Protein AF-A0A348V8J8-F1 (afdb_monomer_lite)

Structure (mmCIF, N/CA/C/O backbone):
data_AF-A0A348V8J8-F1
#
_entry.id   AF-A0A348V8J8-F1
#
loop_
_atom_site.group_PDB
_atom_site.id
_atom_site.type_symbol
_atom_site.label_atom_id
_atom_site.label_alt_id
_atom_site.label_comp_id
_atom_site.label_asym_id
_atom_site.label_entity_id
_atom_site.label_seq_id
_atom_site.pdbx_PDB_ins_code
_atom_site.Cartn_x
_atom_site.Cartn_y
_atom_site.Cartn_z
_atom_site.occupancy
_atom_site.B_iso_or_equiv
_atom_site.auth_seq_id
_atom_site.auth_comp_id
_atom_site.auth_asym_id
_atom_site.auth_atom_id
_atom_site.pdbx_PDB_model_num
ATOM 1 N N . MET A 1 1 ? 37.599 -2.993 -44.284 1.00 37.75 1 MET A N 1
ATOM 2 C CA . MET A 1 1 ? 37.276 -2.190 -43.086 1.00 37.75 1 MET A CA 1
ATOM 3 C C . MET A 1 1 ? 36.020 -2.775 -42.463 1.00 37.75 1 MET A C 1
ATOM 5 O O . MET A 1 1 ? 34.956 -2.627 -43.044 1.00 37.75 1 MET A O 1
ATOM 9 N N . VAL A 1 2 ? 36.147 -3.528 -41.369 1.00 38.66 2 VAL A N 1
ATOM 10 C CA . VAL A 1 2 ? 34.992 -4.084 -40.646 1.00 38.66 2 VAL A CA 1
ATOM 11 C C . VAL A 1 2 ? 34.623 -3.114 -39.530 1.00 38.66 2 VAL A C 1
ATOM 13 O O . VAL A 1 2 ? 35.453 -2.789 -38.684 1.00 38.66 2 VAL A O 1
ATOM 16 N N . VAL A 1 3 ? 33.406 -2.581 -39.577 1.00 40.69 3 VAL A N 1
ATOM 17 C CA . VAL A 1 3 ? 32.901 -1.651 -38.565 1.00 40.69 3 VAL A CA 1
ATOM 18 C C . VAL A 1 3 ? 32.308 -2.498 -37.441 1.00 40.69 3 VAL A C 1
ATOM 20 O O . VAL A 1 3 ? 31.215 -3.042 -37.579 1.00 40.69 3 VAL A O 1
ATOM 23 N N . SER A 1 4 ? 33.047 -2.666 -36.344 1.00 43.59 4 SER A N 1
ATOM 24 C CA . SER A 1 4 ? 32.522 -3.295 -35.130 1.00 43.59 4 SER A CA 1
ATOM 25 C C . SER A 1 4 ? 31.515 -2.353 -34.478 1.00 43.59 4 SER A C 1
ATOM 27 O O . SER A 1 4 ? 31.888 -1.381 -33.823 1.00 43.59 4 SER A O 1
ATOM 29 N N . VAL A 1 5 ? 30.225 -2.635 -34.656 1.00 49.22 5 VAL A N 1
ATOM 30 C CA . VAL A 1 5 ? 29.157 -1.964 -33.911 1.00 49.22 5 VAL A CA 1
ATOM 31 C C . VAL A 1 5 ? 29.146 -2.548 -32.501 1.00 49.22 5 VAL A C 1
ATOM 33 O O . VAL A 1 5 ? 28.616 -3.632 -32.265 1.00 49.22 5 VAL A O 1
ATOM 36 N N . ALA A 1 6 ? 29.765 -1.845 -31.554 1.00 52.41 6 ALA A N 1
ATOM 37 C CA . ALA A 1 6 ? 29.656 -2.172 -30.139 1.00 52.41 6 ALA A CA 1
ATOM 38 C C . ALA A 1 6 ? 28.185 -2.040 -29.711 1.00 52.41 6 ALA A C 1
ATOM 40 O O . ALA A 1 6 ? 27.616 -0.948 -29.698 1.00 52.41 6 ALA A O 1
ATOM 41 N N . THR A 1 7 ? 27.546 -3.165 -29.396 1.00 44.78 7 THR A N 1
ATOM 42 C CA . THR A 1 7 ? 26.165 -3.195 -28.916 1.00 44.78 7 THR A CA 1
ATOM 43 C C . THR A 1 7 ? 26.106 -2.531 -27.541 1.00 44.78 7 THR A C 1
ATOM 45 O O . THR A 1 7 ? 26.666 -3.046 -26.572 1.00 44.78 7 THR A O 1
ATOM 48 N N . ILE A 1 8 ? 25.431 -1.385 -27.442 1.00 51.78 8 ILE A N 1
ATOM 49 C CA . ILE A 1 8 ? 25.119 -0.739 -26.163 1.00 51.78 8 ILE A CA 1
ATOM 50 C C . ILE A 1 8 ? 24.273 -1.731 -25.354 1.00 51.78 8 ILE A C 1
ATOM 52 O O . ILE A 1 8 ? 23.102 -1.958 -25.660 1.00 51.78 8 ILE A O 1
ATOM 56 N N . LYS A 1 9 ? 24.864 -2.369 -24.336 1.00 51.09 9 LYS A N 1
ATOM 57 C CA . LYS A 1 9 ? 24.120 -3.185 -23.370 1.00 51.09 9 LYS A CA 1
ATOM 58 C C . LYS A 1 9 ? 23.236 -2.249 -22.552 1.00 51.09 9 LYS A C 1
ATOM 60 O O . LYS A 1 9 ? 23.662 -1.699 -21.542 1.00 51.09 9 LYS A O 1
ATOM 65 N N . ASN A 1 10 ? 21.994 -2.063 -22.983 1.00 50.47 10 ASN A N 1
ATOM 66 C CA . ASN A 1 10 ? 20.983 -1.446 -22.136 1.00 50.47 10 ASN A CA 1
ATOM 67 C C . ASN A 1 10 ? 20.806 -2.329 -20.893 1.00 50.47 10 ASN A C 1
ATOM 69 O O . ASN A 1 10 ? 20.469 -3.508 -21.020 1.00 50.47 10 ASN A O 1
ATOM 73 N N . HIS A 1 11 ? 21.030 -1.770 -19.699 1.00 50.16 11 HIS A N 1
ATOM 74 C CA . HIS A 1 11 ? 20.755 -2.429 -18.420 1.00 50.16 11 HIS A CA 1
ATOM 75 C C . HIS A 1 11 ? 19.241 -2.635 -18.264 1.00 50.16 11 HIS A C 1
ATOM 77 O O . HIS A 1 11 ? 18.538 -1.864 -17.614 1.00 50.16 11 HIS A O 1
ATOM 83 N N . THR A 1 12 ? 18.715 -3.663 -18.920 1.00 51.31 12 THR A N 1
ATOM 84 C CA . THR A 1 12 ? 17.314 -4.061 -18.825 1.00 51.31 12 THR A CA 1
ATOM 85 C C . THR A 1 12 ? 17.193 -5.081 -17.701 1.00 51.31 12 THR A C 1
ATOM 87 O O . THR A 1 12 ? 17.310 -6.279 -17.905 1.00 51.31 12 THR A O 1
ATOM 90 N N . THR A 1 13 ? 16.990 -4.605 -16.471 1.00 62.16 13 THR A N 1
ATOM 91 C CA . THR A 1 13 ? 16.903 -5.482 -15.289 1.00 62.16 13 THR A CA 1
ATOM 92 C C . THR A 1 13 ? 15.615 -6.319 -15.270 1.00 62.16 13 THR A C 1
ATOM 94 O O . THR A 1 13 ? 15.579 -7.364 -14.636 1.00 62.16 13 THR A O 1
ATOM 97 N N . HIS A 1 14 ? 14.549 -5.862 -15.944 1.00 63.75 14 HIS A N 1
ATOM 98 C CA . HIS A 1 14 ? 13.253 -6.564 -16.023 1.00 63.75 14 HIS A CA 1
ATOM 99 C C . HIS A 1 14 ? 12.345 -6.117 -17.194 1.00 63.75 14 HIS A C 1
ATOM 101 O O . HIS A 1 14 ? 11.190 -6.516 -17.249 1.00 63.75 14 HIS A O 1
ATOM 107 N N . GLY A 1 15 ? 12.783 -5.222 -18.095 1.00 66.44 15 GLY A N 1
ATOM 108 C CA . GLY A 1 15 ? 11.992 -4.756 -19.260 1.00 66.44 15 GLY A CA 1
ATOM 109 C C . GLY A 1 15 ? 10.711 -3.947 -18.963 1.00 66.44 15 GLY A C 1
ATOM 110 O O . GLY A 1 15 ? 10.097 -3.403 -19.875 1.00 66.44 15 GLY A O 1
ATOM 111 N N . MET A 1 16 ? 10.317 -3.819 -17.692 1.00 73.25 16 MET A N 1
ATOM 112 C CA . MET A 1 16 ? 9.029 -3.250 -17.258 1.00 73.25 16 MET A CA 1
ATOM 113 C C . MET A 1 16 ? 9.131 -1.862 -16.609 1.00 73.25 16 MET A C 1
ATOM 115 O O . MET A 1 16 ? 8.247 -1.463 -15.855 1.00 73.25 16 MET A O 1
ATOM 119 N N . SER A 1 17 ? 10.182 -1.095 -16.893 1.00 62.94 17 SER A N 1
ATOM 120 C CA . SER A 1 17 ? 10.467 0.207 -16.260 1.00 62.94 17 SER A CA 1
ATOM 121 C C . SER A 1 17 ? 9.371 1.268 -16.462 1.00 62.94 17 SER A C 1
ATOM 123 O O . SER A 1 17 ? 9.366 2.285 -15.778 1.00 62.94 17 SER A O 1
ATOM 125 N N . ARG A 1 18 ? 8.435 1.045 -17.397 1.00 72.06 18 ARG A N 1
ATOM 126 C CA . ARG A 1 18 ? 7.263 1.904 -17.661 1.00 72.06 18 ARG A CA 1
ATOM 127 C C . ARG A 1 18 ? 5.926 1.246 -17.295 1.00 72.06 18 ARG A C 1
ATOM 129 O O . ARG A 1 18 ? 4.870 1.781 -17.624 1.00 72.06 18 ARG A O 1
ATOM 136 N N . SER A 1 19 ? 5.963 0.085 -16.646 1.00 88.12 19 SER A N 1
ATOM 137 C CA . SER A 1 19 ? 4.762 -0.637 -16.229 1.00 88.12 19 SER A CA 1
ATOM 138 C C . SER A 1 19 ? 4.108 0.007 -15.010 1.00 88.12 19 SER A C 1
ATOM 140 O O . SER A 1 19 ? 4.732 0.729 -14.224 1.00 88.12 19 SER A O 1
ATOM 142 N N . LYS A 1 20 ? 2.821 -0.281 -14.837 1.00 90.56 20 LYS A N 1
ATOM 143 C CA . LYS A 1 20 ? 2.059 0.153 -13.669 1.00 90.56 20 LYS A CA 1
ATOM 144 C C . LYS A 1 20 ? 2.603 -0.479 -12.389 1.00 90.56 20 LYS A C 1
ATOM 146 O O . LYS A 1 20 ? 2.659 0.179 -11.351 1.00 90.56 20 LYS A O 1
ATOM 151 N N . GLU A 1 21 ? 3.013 -1.732 -12.476 1.00 94.44 21 GLU A N 1
ATOM 152 C CA . GLU A 1 21 ? 3.540 -2.554 -11.398 1.00 94.44 21 GLU A CA 1
ATOM 153 C C . GLU A 1 21 ? 4.861 -1.966 -10.902 1.00 94.44 21 GLU A C 1
ATOM 155 O O . GLU A 1 21 ? 5.018 -1.730 -9.706 1.00 94.44 21 GLU A O 1
ATOM 160 N N . TYR A 1 22 ? 5.764 -1.611 -11.823 1.00 93.69 22 TYR A N 1
ATOM 161 C CA . TYR A 1 22 ? 7.038 -0.978 -11.480 1.00 93.69 22 TYR A CA 1
ATOM 162 C C . TYR A 1 22 ? 6.843 0.386 -10.816 1.00 93.69 22 TYR A C 1
ATOM 164 O O . TYR A 1 22 ? 7.428 0.667 -9.770 1.00 93.69 22 TYR A O 1
ATOM 172 N N . ASN A 1 23 ? 5.955 1.218 -11.365 1.00 93.25 23 ASN A N 1
ATOM 173 C CA . ASN A 1 23 ? 5.616 2.501 -10.750 1.00 93.25 23 ASN A CA 1
ATOM 174 C C . ASN A 1 23 ? 5.004 2.320 -9.353 1.00 93.25 23 ASN A C 1
ATOM 176 O O . ASN A 1 23 ? 5.333 3.057 -8.423 1.00 93.25 23 ASN A O 1
ATOM 180 N N . THR A 1 24 ? 4.143 1.316 -9.184 1.00 95.31 24 THR A N 1
ATOM 181 C CA . THR A 1 24 ? 3.531 0.981 -7.894 1.00 95.31 24 THR A CA 1
ATOM 182 C C . THR A 1 24 ? 4.586 0.564 -6.875 1.00 95.31 24 THR A C 1
ATOM 184 O O . THR A 1 24 ? 4.601 1.094 -5.765 1.00 95.31 24 THR A O 1
ATOM 187 N N . TRP A 1 25 ? 5.513 -0.308 -7.265 1.00 96.56 25 TRP A N 1
ATOM 188 C CA . TRP A 1 25 ? 6.638 -0.743 -6.445 1.00 96.56 25 TRP A CA 1
ATOM 189 C C . TRP A 1 25 ? 7.530 0.429 -6.005 1.00 96.56 25 TRP A C 1
ATOM 191 O O . TRP A 1 25 ? 7.791 0.617 -4.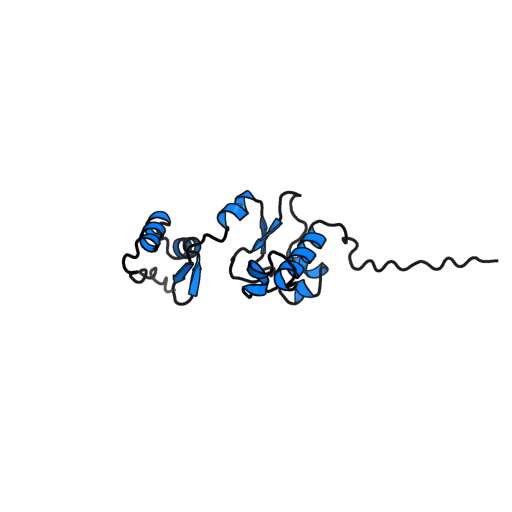812 1.00 96.56 25 TRP A O 1
ATOM 201 N N . CYS A 1 26 ? 7.904 1.306 -6.939 1.00 95.00 26 CYS A N 1
ATOM 202 C CA . CYS A 1 26 ? 8.637 2.538 -6.643 1.00 95.00 26 CYS A CA 1
ATOM 203 C C . CYS A 1 26 ? 7.874 3.444 -5.660 1.00 95.00 26 CYS A C 1
ATOM 205 O O . CYS A 1 26 ? 8.460 3.999 -4.726 1.00 95.00 26 CYS A O 1
ATOM 207 N N . HIS A 1 27 ? 6.553 3.571 -5.818 1.00 95.12 27 HIS A N 1
ATOM 208 C CA . HIS A 1 27 ? 5.712 4.340 -4.902 1.00 95.12 27 HIS A CA 1
ATOM 209 C C . HIS A 1 27 ? 5.602 3.712 -3.509 1.00 95.12 27 HIS A C 1
ATOM 211 O O . HIS A 1 27 ? 5.559 4.454 -2.528 1.00 95.12 27 HIS A O 1
ATOM 217 N N . ILE A 1 28 ? 5.548 2.382 -3.385 1.00 96.25 28 ILE A N 1
ATOM 218 C CA . ILE A 1 28 ? 5.610 1.685 -2.089 1.00 96.25 28 ILE A CA 1
ATOM 219 C C . ILE A 1 28 ? 6.910 2.067 -1.371 1.00 96.25 28 ILE A C 1
ATOM 221 O O . ILE A 1 28 ? 6.865 2.647 -0.285 1.00 96.25 28 ILE A O 1
ATOM 225 N N . LYS A 1 29 ? 8.058 1.868 -2.029 1.00 96.69 29 LYS A N 1
ATOM 226 C CA . LYS A 1 29 ? 9.381 2.176 -1.464 1.00 96.69 29 LYS A CA 1
ATOM 227 C C . LYS A 1 29 ? 9.518 3.644 -1.067 1.00 96.69 29 LYS A C 1
ATOM 229 O O . LYS A 1 29 ? 10.016 3.945 0.016 1.00 96.69 29 LYS A O 1
ATOM 234 N N . SER A 1 30 ? 9.036 4.553 -1.916 1.00 96.31 30 SER A N 1
ATOM 235 C CA . SER A 1 30 ? 9.050 5.995 -1.652 1.00 96.31 30 SER A CA 1
ATOM 236 C C . SER A 1 30 ? 8.183 6.370 -0.445 1.00 96.31 30 SER A C 1
ATOM 238 O O . SER A 1 30 ? 8.620 7.147 0.398 1.00 96.31 30 SER A O 1
ATOM 240 N N . ARG A 1 31 ? 6.980 5.800 -0.299 1.00 95.25 31 ARG A N 1
ATOM 241 C CA . ARG A 1 31 ? 6.112 6.074 0.862 1.00 95.25 31 ARG A CA 1
ATOM 242 C C . ARG A 1 31 ? 6.746 5.637 2.187 1.00 95.25 31 ARG A C 1
ATOM 244 O O . ARG A 1 31 ? 6.599 6.353 3.172 1.00 95.25 31 ARG A O 1
ATOM 251 N N . CYS A 1 32 ? 7.446 4.504 2.206 1.00 93.88 32 CYS A N 1
ATOM 252 C CA . CYS A 1 32 ? 8.035 3.956 3.431 1.00 93.88 32 CYS A CA 1
ATOM 253 C C . CYS A 1 32 ? 9.422 4.521 3.772 1.00 93.88 32 CYS A C 1
ATOM 255 O O . CYS A 1 32 ? 9.752 4.614 4.943 1.00 93.88 32 CYS A O 1
ATOM 257 N N . ASN A 1 33 ? 10.236 4.928 2.790 1.00 93.19 33 ASN A N 1
ATOM 258 C CA . ASN A 1 33 ? 11.645 5.277 3.048 1.00 93.19 33 ASN A CA 1
ATOM 259 C C . ASN A 1 33 ? 12.013 6.730 2.721 1.00 93.19 33 ASN A C 1
ATOM 261 O O . ASN A 1 33 ? 13.032 7.234 3.190 1.00 93.19 33 ASN A O 1
ATOM 265 N N . ASN A 1 34 ? 11.215 7.434 1.914 1.00 94.06 34 ASN A N 1
ATOM 266 C CA . ASN A 1 34 ? 11.547 8.793 1.500 1.00 94.06 34 ASN A CA 1
ATOM 267 C C . ASN A 1 34 ? 10.854 9.828 2.393 1.00 94.06 34 ASN A C 1
ATOM 269 O O . ASN A 1 34 ? 9.692 10.158 2.166 1.00 94.06 34 ASN A O 1
ATOM 273 N N . LYS A 1 35 ? 11.597 10.424 3.335 1.00 93.31 35 LYS A N 1
ATOM 274 C CA . 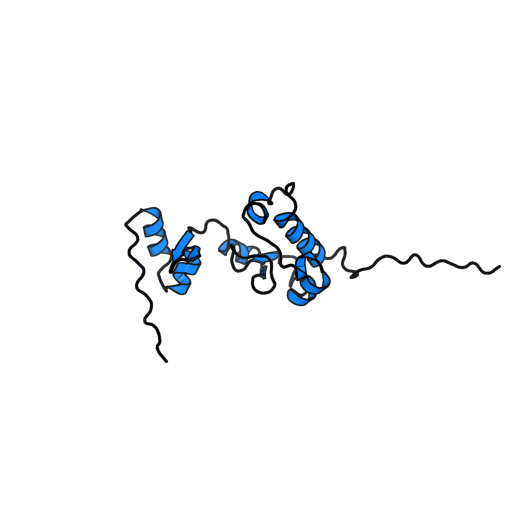LYS A 1 35 ? 11.108 11.490 4.236 1.00 93.31 35 LYS A CA 1
ATOM 275 C C . LYS A 1 35 ? 10.543 12.723 3.514 1.00 93.31 35 LYS A C 1
ATOM 277 O O . LYS A 1 35 ? 9.752 13.454 4.097 1.00 93.31 35 LYS A O 1
ATOM 282 N N . ARG A 1 36 ? 10.918 12.960 2.249 1.00 94.75 36 ARG A N 1
ATOM 283 C CA . ARG A 1 36 ? 10.379 14.060 1.423 1.00 94.75 36 ARG A CA 1
ATOM 284 C C . ARG A 1 36 ? 9.036 13.720 0.775 1.00 94.75 36 ARG A C 1
ATOM 286 O O . ARG A 1 36 ? 8.376 14.600 0.226 1.00 94.75 36 ARG A O 1
ATOM 293 N N . ASN A 1 37 ? 8.624 12.454 0.790 1.00 94.00 37 ASN A N 1
ATOM 294 C CA . ASN A 1 37 ? 7.323 12.059 0.275 1.00 94.00 37 ASN A CA 1
ATOM 295 C C . ASN A 1 37 ? 6.223 12.631 1.182 1.00 94.00 37 ASN A C 1
ATOM 297 O O . ASN A 1 37 ? 6.226 12.398 2.387 1.00 94.00 37 ASN A O 1
ATOM 301 N N . LYS A 1 38 ? 5.237 13.329 0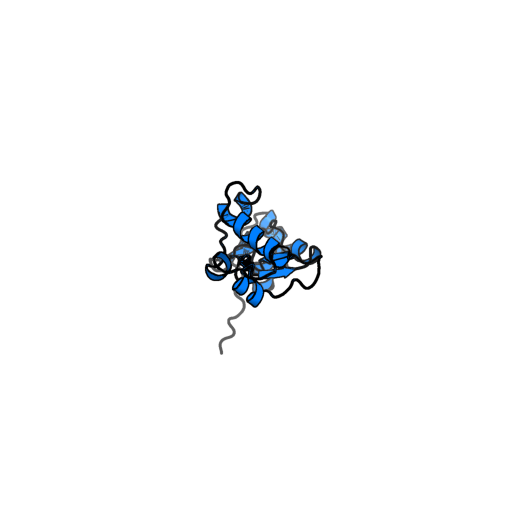.604 1.00 93.88 38 LYS A N 1
ATOM 302 C CA . LYS A 1 38 ? 4.116 13.934 1.353 1.00 93.88 38 LYS A CA 1
ATOM 303 C C . LYS A 1 38 ? 3.350 12.924 2.218 1.00 93.88 38 LYS A C 1
ATOM 305 O O . LYS A 1 38 ? 2.781 13.304 3.237 1.00 93.88 38 LYS A O 1
ATOM 310 N N . LYS A 1 39 ? 3.325 11.652 1.806 1.00 89.00 39 LYS A N 1
ATOM 311 C CA . LYS A 1 39 ? 2.672 10.564 2.541 1.00 89.00 39 LYS A CA 1
ATOM 312 C C . LYS A 1 39 ? 3.586 9.889 3.562 1.00 89.00 39 LYS A C 1
ATOM 314 O O . LYS A 1 39 ? 3.082 9.090 4.330 1.00 89.00 39 LYS A O 1
ATOM 319 N N . TYR A 1 40 ? 4.884 10.196 3.625 1.00 88.56 40 TYR A N 1
ATOM 320 C CA . TYR A 1 40 ? 5.829 9.497 4.506 1.00 88.56 40 TYR A CA 1
ATOM 321 C C . TYR A 1 40 ? 5.346 9.414 5.955 1.00 88.56 40 TYR A C 1
ATOM 323 O O . TYR A 1 40 ? 5.374 8.341 6.544 1.00 88.56 40 TYR A O 1
ATOM 331 N N . LYS A 1 41 ? 4.814 10.518 6.494 1.00 80.12 41 LYS A N 1
ATOM 332 C CA . LYS A 1 41 ? 4.262 10.587 7.856 1.00 80.12 41 LYS A CA 1
ATOM 333 C C . LYS A 1 41 ? 3.196 9.524 8.164 1.00 80.12 41 LYS A C 1
ATOM 335 O O . LYS A 1 41 ? 3.089 9.101 9.302 1.00 80.12 41 LYS A O 1
ATOM 340 N N . ASP A 1 42 ? 2.426 9.102 7.160 1.00 77.19 42 ASP A N 1
ATOM 341 C CA . ASP A 1 42 ? 1.332 8.134 7.302 1.00 77.19 42 ASP A CA 1
ATOM 342 C C . ASP A 1 42 ? 1.795 6.687 7.031 1.00 77.19 42 ASP A C 1
ATOM 344 O O . ASP A 1 42 ? 1.004 5.754 7.140 1.00 77.19 42 ASP A O 1
ATOM 348 N N . TYR A 1 43 ? 3.049 6.507 6.606 1.00 88.81 43 TYR A N 1
ATOM 349 C CA . TYR A 1 43 ? 3.642 5.224 6.234 1.00 88.81 43 TYR A CA 1
ATOM 350 C C . TYR A 1 43 ? 4.961 5.034 6.990 1.00 88.81 43 TYR A C 1
ATOM 352 O O . TYR A 1 43 ? 4.931 4.626 8.145 1.00 88.81 43 TYR A O 1
ATOM 360 N N . GLY A 1 44 ? 6.106 5.387 6.395 1.00 82.69 44 GLY A N 1
ATOM 361 C CA . GLY A 1 44 ? 7.418 5.212 7.033 1.00 82.69 44 GLY A CA 1
ATOM 362 C C . GLY A 1 44 ? 7.569 5.938 8.371 1.00 82.69 44 GLY A C 1
ATOM 363 O O . GLY A 1 44 ? 8.166 5.417 9.305 1.00 82.69 44 GLY A O 1
ATOM 364 N N . GLY A 1 45 ? 6.979 7.128 8.501 1.00 79.69 45 GLY A N 1
ATOM 365 C CA . GLY A 1 45 ? 6.933 7.877 9.759 1.00 79.69 45 GLY A CA 1
ATOM 366 C C . GLY A 1 45 ? 6.032 7.252 10.828 1.00 79.69 45 GLY A C 1
ATOM 367 O O . GLY A 1 45 ? 6.206 7.561 11.999 1.00 79.69 45 GLY A O 1
ATOM 368 N N . ALA A 1 46 ? 5.112 6.369 10.433 1.00 77.50 46 ALA A N 1
ATOM 369 C CA . ALA A 1 46 ? 4.239 5.604 11.321 1.00 77.50 46 ALA A CA 1
ATOM 370 C C . ALA A 1 46 ? 4.768 4.179 11.589 1.00 77.50 46 ALA A C 1
ATOM 372 O O . ALA A 1 46 ? 4.048 3.364 12.152 1.00 77.50 46 ALA A O 1
ATOM 373 N N . GLY A 1 47 ? 6.001 3.869 11.168 1.00 83.56 47 GLY A N 1
ATOM 374 C CA . GLY A 1 47 ? 6.622 2.555 11.358 1.00 83.56 47 GLY A CA 1
ATOM 375 C C . GLY A 1 47 ? 6.322 1.534 10.259 1.00 83.56 47 GLY A C 1
ATOM 376 O O . GLY A 1 47 ? 6.858 0.435 10.314 1.00 83.56 47 GLY A O 1
ATOM 377 N N . VAL A 1 48 ? 5.537 1.888 9.235 1.00 87.75 48 VAL A N 1
ATOM 378 C CA . VAL A 1 48 ? 5.207 0.947 8.158 1.00 87.75 48 VAL A CA 1
ATOM 379 C C . VAL A 1 48 ? 6.383 0.759 7.208 1.00 87.75 48 VAL A C 1
ATOM 381 O O . VAL A 1 48 ? 6.846 1.710 6.565 1.00 87.75 48 VAL A O 1
ATOM 384 N N . SER A 1 49 ? 6.796 -0.490 7.046 1.00 93.31 49 SER A N 1
ATOM 385 C CA . SER A 1 49 ? 7.953 -0.914 6.275 1.00 93.31 49 SER A CA 1
ATOM 386 C C . SER A 1 49 ? 7.566 -1.720 5.023 1.00 93.31 49 SER A C 1
ATOM 388 O O . SER A 1 49 ? 6.391 -1.881 4.675 1.00 93.31 49 SER A O 1
ATOM 390 N N . VAL A 1 50 ? 8.578 -2.144 4.269 1.00 95.94 50 VAL A N 1
ATOM 391 C CA . VAL A 1 50 ? 8.447 -3.002 3.084 1.00 95.94 50 VAL A CA 1
ATOM 392 C C . VAL A 1 50 ? 9.300 -4.234 3.337 1.00 95.94 50 VAL A C 1
ATOM 394 O O . VAL A 1 50 ? 10.431 -4.085 3.807 1.00 95.94 50 VAL A O 1
ATOM 397 N N . SER A 1 51 ? 8.799 -5.425 3.001 1.00 96.25 51 SER A N 1
ATOM 398 C CA . SER A 1 51 ? 9.567 -6.663 3.147 1.00 96.25 51 SER A CA 1
ATOM 399 C C . SER A 1 51 ? 10.931 -6.538 2.459 1.00 96.25 51 SER A C 1
ATOM 401 O O . SER A 1 51 ? 11.075 -5.875 1.425 1.00 96.25 51 SER A O 1
ATOM 403 N N . LYS A 1 52 ? 11.965 -7.166 3.032 1.00 95.88 52 LYS A N 1
ATOM 404 C CA . LYS A 1 52 ? 13.340 -7.075 2.505 1.00 95.88 52 LYS A CA 1
ATOM 405 C C . LYS A 1 52 ? 13.419 -7.533 1.047 1.00 95.88 52 LYS A C 1
ATOM 407 O O . LYS A 1 52 ? 14.132 -6.936 0.244 1.00 95.88 52 LYS A O 1
ATOM 412 N N . GLU A 1 53 ? 12.661 -8.565 0.706 1.00 95.06 53 GLU A N 1
ATOM 413 C CA . GLU A 1 53 ? 12.600 -9.141 -0.634 1.00 95.06 53 GLU A CA 1
ATOM 414 C C . GLU A 1 53 ? 12.042 -8.135 -1.642 1.00 95.06 53 GLU A C 1
ATOM 416 O O . GLU A 1 53 ? 12.679 -7.848 -2.657 1.00 95.06 53 GLU A O 1
ATOM 421 N N . TRP A 1 54 ? 10.909 -7.508 -1.315 1.00 96.44 54 TRP A N 1
ATOM 422 C CA . TRP A 1 54 ? 10.319 -6.471 -2.153 1.00 96.44 54 TRP A CA 1
ATOM 423 C C . TRP A 1 54 ? 11.189 -5.219 -2.183 1.00 96.44 54 TRP A C 1
ATOM 425 O O . TRP A 1 54 ? 11.319 -4.595 -3.230 1.00 96.44 54 TRP A O 1
ATOM 435 N N . MET A 1 55 ? 11.840 -4.840 -1.085 1.00 96.19 55 MET A N 1
ATOM 436 C CA . MET A 1 55 ? 12.736 -3.681 -1.068 1.00 96.19 55 MET A CA 1
ATOM 437 C C . MET A 1 55 ? 13.884 -3.833 -2.078 1.00 96.19 55 MET A C 1
ATOM 439 O O . MET A 1 55 ? 14.255 -2.857 -2.745 1.00 96.19 55 MET A O 1
ATOM 443 N N . ASN A 1 56 ? 14.396 -5.055 -2.232 1.00 93.69 56 ASN A N 1
ATOM 444 C CA . ASN A 1 56 ? 15.587 -5.348 -3.023 1.00 93.69 56 ASN A CA 1
ATOM 445 C C . ASN A 1 56 ? 15.292 -5.827 -4.451 1.00 93.69 56 ASN A C 1
ATOM 447 O O . ASN A 1 56 ? 16.145 -5.656 -5.319 1.00 93.69 56 ASN A O 1
ATOM 451 N N . SER A 1 57 ? 14.108 -6.382 -4.728 1.00 93.56 57 SER A N 1
ATOM 452 C CA . SER A 1 57 ? 13.807 -6.979 -6.032 1.00 93.56 57 SER A CA 1
ATOM 453 C C . SER A 1 57 ? 12.394 -6.678 -6.527 1.00 93.56 57 SER A C 1
ATOM 455 O O . SER A 1 57 ? 11.398 -7.146 -5.977 1.00 93.56 57 SER A O 1
ATOM 457 N N . PHE A 1 58 ? 12.312 -5.956 -7.648 1.00 93.88 58 PHE A N 1
ATOM 458 C CA . PHE A 1 58 ? 11.056 -5.797 -8.383 1.00 93.88 58 PHE A CA 1
ATOM 459 C C . PHE A 1 58 ? 10.545 -7.132 -8.945 1.00 93.88 58 PHE A C 1
ATOM 461 O O . PHE A 1 58 ? 9.339 -7.344 -8.993 1.00 93.88 58 PHE A O 1
ATOM 468 N N . ALA A 1 59 ? 11.442 -8.039 -9.348 1.00 93.25 59 ALA A N 1
ATOM 469 C CA . ALA A 1 59 ? 11.047 -9.337 -9.889 1.00 93.25 59 ALA A CA 1
ATOM 470 C C . ALA A 1 59 ? 10.297 -10.179 -8.846 1.00 93.25 59 ALA A C 1
ATOM 472 O O . ALA A 1 59 ? 9.306 -10.812 -9.190 1.00 93.25 59 ALA A O 1
ATOM 473 N N . VAL A 1 60 ? 10.716 -10.121 -7.575 1.00 95.06 60 VAL A N 1
ATOM 474 C CA . VAL A 1 60 ? 10.007 -10.802 -6.478 1.00 95.06 60 VAL A CA 1
ATOM 475 C C . VAL A 1 60 ? 8.647 -10.155 -6.231 1.00 95.06 60 VAL A C 1
ATOM 477 O O . VAL A 1 60 ? 7.642 -10.853 -6.217 1.00 95.06 60 VAL A O 1
ATOM 480 N N . PHE A 1 61 ? 8.589 -8.819 -6.155 1.00 96.44 61 PHE A N 1
ATOM 481 C CA . PHE A 1 61 ? 7.313 -8.103 -6.050 1.00 96.44 61 PHE A CA 1
ATOM 482 C C . PHE A 1 61 ? 6.332 -8.496 -7.167 1.00 96.44 61 PHE A C 1
ATOM 484 O O . PHE A 1 61 ? 5.159 -8.747 -6.903 1.00 96.44 61 PHE A O 1
ATOM 491 N N . LEU A 1 62 ? 6.805 -8.562 -8.415 1.00 95.50 62 LEU A N 1
ATOM 492 C CA . LEU A 1 62 ? 5.976 -8.928 -9.559 1.00 95.50 62 LEU A CA 1
ATOM 493 C C . LEU A 1 62 ? 5.555 -10.402 -9.524 1.00 95.50 62 LEU A C 1
ATOM 495 O O . LEU A 1 62 ? 4.425 -10.705 -9.888 1.00 95.50 62 LEU A O 1
ATOM 499 N N . ALA A 1 63 ? 6.435 -11.306 -9.090 1.00 94.62 63 ALA A N 1
ATOM 500 C CA . ALA A 1 63 ? 6.106 -12.720 -8.938 1.00 94.62 63 ALA A CA 1
ATOM 501 C C . ALA A 1 63 ? 5.042 -12.947 -7.852 1.00 94.62 63 ALA A C 1
ATOM 503 O O . ALA A 1 63 ? 4.146 -13.765 -8.038 1.00 94.62 63 ALA A O 1
ATOM 504 N N . ASP A 1 64 ? 5.109 -12.194 -6.753 1.00 96.56 64 ASP A N 1
ATOM 505 C CA . ASP A 1 64 ? 4.152 -12.299 -5.651 1.00 96.56 64 ASP A CA 1
ATOM 506 C C . ASP A 1 64 ? 2.798 -11.672 -5.974 1.00 96.56 64 ASP A C 1
ATOM 508 O O . ASP A 1 64 ? 1.758 -12.250 -5.666 1.00 96.56 64 ASP A O 1
ATOM 512 N N . MET A 1 65 ? 2.804 -10.485 -6.584 1.00 95.81 65 MET A N 1
ATOM 513 C CA . MET A 1 65 ? 1.581 -9.716 -6.827 1.00 95.81 65 MET A CA 1
ATOM 514 C C . MET A 1 65 ? 0.933 -10.003 -8.178 1.00 95.81 65 MET A C 1
ATOM 516 O O . MET A 1 65 ? -0.244 -9.692 -8.371 1.00 95.81 65 MET A O 1
ATOM 520 N N . GLY A 1 66 ? 1.701 -10.515 -9.138 1.00 94.81 66 GLY A N 1
ATOM 521 C CA . GLY A 1 66 ? 1.299 -10.575 -10.535 1.00 94.81 66 GLY A CA 1
ATOM 522 C C . GLY A 1 66 ? 1.027 -9.195 -11.145 1.00 94.81 66 GLY A C 1
ATOM 523 O O . GLY A 1 66 ? 1.268 -8.137 -10.552 1.00 94.81 66 GLY A O 1
ATOM 524 N N . ASN A 1 67 ? 0.489 -9.211 -12.365 1.00 94.31 67 ASN A N 1
ATOM 525 C CA . ASN A 1 67 ? 0.022 -7.998 -13.030 1.00 94.31 67 ASN A CA 1
ATOM 526 C C . ASN A 1 67 ? -1.238 -7.462 -12.345 1.00 94.31 67 ASN A C 1
ATOM 528 O O . ASN A 1 67 ? -2.109 -8.233 -11.935 1.00 94.31 67 ASN A O 1
ATOM 532 N N . ALA A 1 68 ? -1.380 -6.138 -12.281 1.00 93.00 68 ALA A N 1
ATOM 533 C CA . ALA A 1 68 ? -2.615 -5.544 -11.795 1.00 93.00 68 ALA A CA 1
ATOM 534 C C . ALA A 1 68 ? -3.784 -5.957 -12.717 1.00 93.00 68 ALA A C 1
ATOM 536 O O . ALA A 1 68 ? -3.695 -5.728 -13.927 1.00 93.00 68 ALA A O 1
ATOM 537 N N . PRO A 1 69 ? -4.913 -6.476 -12.187 1.00 92.62 69 PRO A N 1
ATOM 538 C CA . PRO A 1 69 ? -6.006 -6.990 -13.022 1.00 92.62 69 PRO A CA 1
ATOM 539 C C . PRO A 1 69 ? -6.614 -5.945 -13.965 1.00 92.62 69 PRO A C 1
ATOM 541 O O . PRO A 1 69 ? -7.155 -6.269 -15.018 1.00 92.62 69 PRO A O 1
ATOM 544 N N . SER A 1 70 ? -6.540 -4.661 -13.597 1.00 91.44 70 SER A N 1
ATOM 545 C CA . SER A 1 70 ? -6.931 -3.562 -14.478 1.00 91.44 70 SER A CA 1
ATOM 546 C C . SER A 1 70 ? -6.207 -2.264 -14.131 1.00 91.44 70 SER A C 1
ATOM 548 O O . SER A 1 70 ? -5.629 -2.107 -13.050 1.00 91.44 70 SER A O 1
ATOM 550 N N . LYS A 1 71 ? -6.309 -1.263 -15.014 1.00 88.38 71 LYS A N 1
ATOM 551 C CA . LYS A 1 71 ? -5.800 0.099 -14.767 1.00 88.38 71 LYS A CA 1
ATOM 552 C C . LYS A 1 71 ? -6.433 0.774 -13.543 1.00 88.38 71 LYS A C 1
ATOM 554 O O . LYS A 1 71 ? -5.766 1.612 -12.945 1.00 88.38 71 LYS A O 1
ATOM 559 N N . ALA A 1 72 ? -7.625 0.357 -13.120 1.00 89.50 72 ALA A N 1
ATOM 560 C CA . ALA A 1 72 ? -8.307 0.906 -11.948 1.00 89.50 72 ALA A CA 1
ATOM 561 C C . ALA A 1 72 ? -7.789 0.352 -10.608 1.00 89.50 72 ALA A C 1
ATOM 563 O O . ALA A 1 72 ? -7.973 0.996 -9.581 1.00 89.50 72 ALA A O 1
ATOM 564 N N . HIS A 1 73 ? -7.124 -0.809 -10.600 1.00 93.12 73 HIS A N 1
ATOM 565 C CA . HIS A 1 73 ? -6.617 -1.402 -9.360 1.00 93.12 73 HIS A CA 1
ATOM 566 C C . HIS A 1 73 ? -5.428 -0.621 -8.795 1.00 93.12 73 HIS A C 1
ATOM 568 O O . HIS A 1 73 ? -4.646 -0.024 -9.529 1.00 93.12 73 HIS A O 1
ATOM 574 N N . SER A 1 74 ? -5.220 -0.652 -7.493 1.00 93.00 74 SER A N 1
ATOM 575 C CA . SER A 1 74 ? -3.972 -0.184 -6.888 1.00 93.00 74 SER A CA 1
ATOM 576 C C . SER A 1 74 ? -3.603 -1.070 -5.716 1.00 93.00 74 SER A C 1
ATOM 578 O O . SER A 1 74 ? -4.440 -1.816 -5.215 1.00 93.00 74 SER A O 1
ATOM 580 N N . ILE A 1 75 ? -2.328 -1.031 -5.333 1.00 94.31 75 ILE A N 1
ATOM 581 C CA . ILE A 1 75 ? -1.854 -1.825 -4.207 1.00 94.31 75 ILE A CA 1
ATOM 582 C C . ILE A 1 75 ? -2.502 -1.320 -2.919 1.00 94.31 75 ILE A C 1
ATOM 584 O O . ILE A 1 75 ? -2.452 -0.125 -2.605 1.00 94.31 75 ILE A O 1
ATOM 588 N N . GLU A 1 76 ? -3.089 -2.243 -2.180 1.00 90.75 76 GLU A N 1
ATOM 589 C CA . GLU A 1 76 ? -3.703 -2.012 -0.887 1.00 90.75 76 GLU A CA 1
ATOM 590 C C . GLU A 1 76 ? -3.132 -2.999 0.124 1.00 90.75 76 GLU A C 1
ATOM 592 O O . GLU A 1 76 ? -2.885 -4.157 -0.215 1.00 90.75 76 GLU A O 1
ATOM 597 N N . ARG A 1 77 ? -2.929 -2.525 1.358 1.00 89.88 77 ARG A N 1
ATOM 598 C CA . ARG A 1 77 ? -2.637 -3.416 2.473 1.00 89.88 77 ARG A CA 1
ATOM 599 C C . ARG A 1 77 ? -3.929 -3.969 3.058 1.00 89.88 77 ARG A C 1
ATOM 601 O O . ARG A 1 77 ? -4.883 -3.208 3.217 1.00 89.88 77 ARG A O 1
ATOM 608 N N . ILE A 1 78 ? -3.955 -5.268 3.339 1.00 84.75 78 ILE A N 1
ATOM 609 C CA . ILE A 1 78 ? -5.128 -5.955 3.893 1.00 84.75 78 ILE A CA 1
ATOM 610 C C . ILE A 1 78 ? -5.348 -5.476 5.329 1.00 84.75 78 ILE A C 1
ATOM 612 O O . ILE A 1 78 ? -6.405 -4.923 5.626 1.00 84.75 78 ILE A O 1
ATOM 616 N N . ASP A 1 79 ? -4.316 -5.597 6.160 1.00 78.94 79 ASP A N 1
ATOM 617 C CA . ASP A 1 79 ? -4.183 -4.925 7.443 1.00 78.94 79 ASP A CA 1
ATOM 618 C C . ASP A 1 79 ? -3.451 -3.584 7.266 1.00 78.94 79 ASP A C 1
ATOM 620 O O . ASP A 1 79 ? -2.334 -3.483 6.742 1.00 78.94 79 ASP A O 1
ATOM 624 N N . VAL A 1 80 ? -4.109 -2.520 7.720 1.00 76.00 80 VAL A N 1
ATOM 625 C CA . VAL A 1 80 ? -3.624 -1.142 7.626 1.00 76.00 80 VAL A CA 1
ATOM 626 C C . VAL A 1 80 ? -2.373 -0.926 8.485 1.00 76.00 80 VAL A C 1
ATOM 628 O O . VAL A 1 80 ? -1.555 -0.074 8.106 1.00 76.00 80 VAL A O 1
ATOM 631 N N . PHE A 1 81 ? -2.225 -1.683 9.579 1.00 75.81 81 PHE A N 1
ATOM 632 C CA . PHE A 1 81 ? -1.102 -1.604 10.520 1.00 75.81 81 PHE A CA 1
ATOM 633 C C . PHE A 1 81 ? 0.113 -2.413 10.085 1.00 75.81 81 PHE A C 1
ATOM 635 O O . PHE A 1 81 ? 1.235 -1.994 10.359 1.00 75.81 81 PHE A O 1
ATOM 642 N N . GLY A 1 82 ? -0.100 -3.509 9.364 1.00 80.25 82 GLY A N 1
ATOM 643 C CA . GLY A 1 82 ? 0.978 -4.324 8.828 1.00 80.25 82 GLY A CA 1
ATOM 644 C C . GLY A 1 82 ? 1.800 -3.663 7.714 1.00 80.25 82 GLY A C 1
ATOM 645 O O . GLY A 1 82 ? 1.462 -2.621 7.135 1.00 80.25 82 GLY A O 1
ATOM 646 N N . ASP A 1 83 ? 2.891 -4.344 7.373 1.00 91.38 83 ASP A N 1
ATOM 647 C CA . ASP A 1 83 ? 3.873 -3.923 6.375 1.00 91.38 83 ASP A CA 1
ATOM 648 C C . ASP A 1 83 ? 3.453 -4.239 4.935 1.00 91.38 83 ASP A C 1
ATOM 650 O O . ASP A 1 83 ? 2.476 -4.942 4.676 1.00 91.38 83 ASP A O 1
ATOM 654 N N . TYR A 1 84 ? 4.196 -3.707 3.960 1.00 94.94 84 TYR A N 1
ATOM 655 C CA . TYR A 1 84 ? 4.081 -4.164 2.575 1.00 94.94 84 TYR A CA 1
ATOM 656 C C . TYR A 1 84 ? 4.823 -5.490 2.385 1.00 94.94 84 TYR A C 1
ATOM 658 O O . TYR A 1 84 ? 6.041 -5.498 2.194 1.00 94.94 84 TYR A O 1
ATOM 666 N N . CYS A 1 85 ? 4.076 -6.588 2.392 1.00 94.06 85 CYS A N 1
ATOM 667 C CA . CYS A 1 85 ? 4.531 -7.928 2.029 1.00 94.06 85 CYS A CA 1
ATOM 668 C C . CYS A 1 85 ? 3.433 -8.671 1.256 1.00 94.06 85 CYS A C 1
ATOM 670 O O . CYS A 1 85 ? 2.291 -8.207 1.205 1.00 94.06 85 CYS A O 1
ATOM 672 N N . LYS A 1 86 ? 3.776 -9.820 0.668 1.00 94.81 86 LYS A N 1
ATOM 673 C CA . LYS A 1 86 ? 2.855 -10.663 -0.106 1.00 94.81 86 LYS A CA 1
ATOM 674 C C . LYS A 1 86 ? 1.596 -11.021 0.680 1.00 94.81 86 LYS A C 1
ATOM 676 O O . LYS A 1 86 ? 0.495 -10.952 0.148 1.00 94.81 86 LYS A O 1
ATOM 681 N N . GLU A 1 87 ? 1.761 -11.351 1.953 1.00 91.62 87 GLU A N 1
ATOM 682 C CA . GLU A 1 87 ? 0.699 -11.822 2.843 1.00 91.62 87 GLU A CA 1
ATOM 683 C C . GLU A 1 87 ? -0.258 -10.693 3.231 1.00 91.62 87 GLU A C 1
ATOM 685 O O . GLU A 1 87 ? -1.433 -10.936 3.492 1.00 91.62 87 GLU A O 1
ATOM 690 N N . ASN A 1 88 ? 0.235 -9.452 3.243 1.00 89.62 88 ASN A N 1
ATOM 691 C CA . ASN A 1 88 ? -0.523 -8.284 3.667 1.00 89.62 88 ASN A CA 1
ATOM 692 C C . ASN A 1 88 ? -0.885 -7.346 2.509 1.00 89.62 88 ASN A C 1
ATOM 694 O O . ASN A 1 88 ? -1.281 -6.210 2.743 1.00 89.62 88 ASN A O 1
ATOM 698 N N . CYS A 1 89 ? -0.738 -7.757 1.249 1.00 93.44 89 CYS A N 1
ATOM 699 C CA . CYS A 1 89 ? -1.006 -6.886 0.106 1.00 93.44 89 CYS A CA 1
ATOM 700 C C . CYS A 1 89 ? -1.885 -7.549 -0.946 1.00 93.44 89 CYS A C 1
ATOM 702 O O . CYS A 1 89 ? -1.745 -8.722 -1.268 1.00 93.44 89 CYS A O 1
ATOM 704 N N . LYS A 1 90 ? -2.764 -6.747 -1.548 1.00 94.12 90 LYS A N 1
ATOM 705 C CA . LYS A 1 90 ? -3.590 -7.154 -2.686 1.00 94.12 90 LYS A CA 1
ATOM 706 C C . LYS A 1 90 ? -3.777 -6.014 -3.678 1.00 94.12 90 LYS A C 1
ATOM 708 O O . LYS A 1 90 ? -3.655 -4.835 -3.338 1.00 94.12 90 LYS A O 1
ATOM 713 N N . TRP A 1 91 ? -4.109 -6.362 -4.916 1.00 94.81 91 TRP A N 1
ATOM 714 C CA . TRP A 1 91 ? -4.674 -5.404 -5.858 1.00 94.81 91 TRP A CA 1
ATOM 715 C C . TRP A 1 91 ? -6.129 -5.147 -5.487 1.00 94.81 91 TRP A C 1
ATOM 717 O O . TRP A 1 91 ? -6.914 -6.085 -5.423 1.00 94.81 91 TRP A O 1
ATOM 727 N N . ALA A 1 92 ? -6.486 -3.885 -5.271 1.00 90.00 92 ALA A N 1
ATOM 728 C CA . ALA A 1 92 ? -7.839 -3.503 -4.889 1.00 90.00 92 ALA A CA 1
ATOM 729 C C . ALA A 1 92 ? -8.361 -2.330 -5.720 1.00 90.00 92 ALA A C 1
ATOM 731 O O . ALA A 1 92 ? -7.601 -1.454 -6.156 1.00 90.00 92 ALA A O 1
ATOM 732 N N . LEU A 1 93 ? -9.672 -2.310 -5.934 1.00 87.88 93 LEU A N 1
ATOM 733 C CA . LEU A 1 93 ? -10.386 -1.200 -6.548 1.00 87.88 93 LEU A CA 1
ATOM 734 C C . LEU A 1 93 ? -10.599 -0.056 -5.542 1.00 87.88 93 LEU A C 1
ATOM 736 O O . LEU A 1 93 ? -10.703 -0.290 -4.339 1.00 87.88 93 LEU A O 1
ATOM 740 N N . PRO A 1 94 ? -10.771 1.195 -6.008 1.00 78.62 94 PRO A N 1
ATOM 741 C CA . PRO A 1 94 ? -11.050 2.330 -5.125 1.00 78.62 94 PRO A CA 1
ATOM 742 C C . PRO A 1 94 ? -12.282 2.142 -4.222 1.00 78.62 94 PRO A C 1
ATOM 744 O O . PRO A 1 94 ? -12.327 2.683 -3.118 1.00 78.62 94 PRO A O 1
ATOM 747 N N . ILE A 1 95 ? -13.278 1.374 -4.682 1.00 74.44 95 ILE A N 1
ATOM 748 C CA . ILE A 1 95 ? -14.485 1.035 -3.911 1.00 74.44 95 ILE A CA 1
ATOM 749 C C . ILE A 1 95 ? -14.130 0.146 -2.710 1.00 74.44 95 ILE A C 1
ATOM 751 O O . ILE A 1 95 ? -14.648 0.357 -1.614 1.00 74.44 95 ILE A O 1
ATOM 755 N N . GLU A 1 96 ? -13.216 -0.806 -2.896 1.00 67.75 96 GLU A N 1
ATOM 756 C CA . GLU A 1 96 ? -12.731 -1.703 -1.843 1.00 67.75 96 GLU A CA 1
ATOM 757 C C . GLU A 1 96 ? -11.850 -0.936 -0.849 1.00 67.75 96 GLU A C 1
ATOM 759 O O . GLU A 1 96 ? -12.091 -1.001 0.355 1.00 67.75 96 GLU A O 1
ATOM 764 N N . GLN A 1 97 ? -10.962 -0.072 -1.356 1.00 67.00 97 GLN A N 1
ATOM 765 C CA . GLN A 1 97 ? -10.130 0.821 -0.536 1.00 67.00 97 GLN A CA 1
ATOM 766 C C . GLN A 1 97 ? -10.938 1.775 0.340 1.00 67.00 97 GLN A C 1
ATOM 768 O O . GLN A 1 97 ? -10.501 2.189 1.413 1.00 67.00 97 GLN A O 1
ATOM 773 N N . GLY A 1 98 ? -12.134 2.159 -0.113 1.00 61.75 98 GLY A N 1
ATOM 774 C CA . GLY A 1 98 ? -13.050 2.995 0.653 1.00 61.75 98 GLY A CA 1
ATOM 775 C C . GLY A 1 98 ? -13.453 2.375 1.992 1.00 61.75 98 GLY A C 1
ATOM 776 O O . GLY A 1 98 ? -13.651 3.121 2.951 1.00 61.75 98 GLY A O 1
ATOM 777 N N . ARG A 1 99 ? -13.522 1.039 2.066 1.00 56.69 99 ARG A N 1
ATOM 778 C CA . ARG A 1 99 ? -13.862 0.290 3.286 1.00 56.69 99 ARG A CA 1
ATOM 779 C C . ARG A 1 99 ? -12.694 0.210 4.280 1.00 56.69 99 ARG A C 1
ATOM 781 O O . ARG A 1 99 ? -12.946 0.099 5.472 1.00 56.69 99 ARG A O 1
ATOM 788 N N . ASN A 1 100 ? -11.459 0.365 3.799 1.00 57.28 100 ASN A N 1
ATOM 789 C CA . ASN A 1 100 ? -10.204 0.291 4.563 1.00 57.28 100 ASN A CA 1
ATOM 790 C C . ASN A 1 100 ? -9.610 1.668 4.940 1.00 57.28 100 ASN A C 1
ATOM 792 O O . ASN A 1 100 ? -8.466 1.788 5.393 1.00 57.28 100 ASN A O 1
ATOM 796 N N . LYS A 1 101 ? -10.346 2.768 4.733 1.00 56.06 101 LYS A N 1
ATOM 797 C CA . LYS A 1 101 ? -9.845 4.115 5.047 1.00 56.06 101 LYS A CA 1
ATOM 798 C C . LYS A 1 101 ? -9.702 4.309 6.557 1.00 56.06 101 LYS A C 1
ATOM 800 O O . LYS A 1 101 ? -10.713 4.478 7.222 1.00 56.06 101 LYS A O 1
ATOM 805 N N . ARG A 1 102 ? -8.447 4.461 7.019 1.00 50.88 102 ARG A N 1
ATOM 806 C CA . ARG A 1 102 ? -7.844 5.043 8.261 1.00 50.88 102 ARG A CA 1
ATOM 807 C C . ARG A 1 102 ? -8.722 5.696 9.358 1.00 50.88 102 ARG A C 1
ATOM 809 O O . ARG A 1 102 ? -8.270 5.797 10.489 1.00 50.88 102 ARG A O 1
ATOM 816 N N . ARG A 1 103 ? -9.964 6.115 9.110 1.00 50.88 103 ARG A N 1
ATOM 817 C CA . ARG A 1 103 ? -10.971 6.455 10.138 1.00 50.88 103 ARG A CA 1
ATOM 818 C C . ARG A 1 103 ? -11.481 5.220 10.902 1.00 50.88 103 ARG A C 1
ATOM 820 O O . ARG A 1 103 ? -12.632 5.194 11.333 1.00 50.88 103 ARG A O 1
ATOM 827 N N . HIS A 1 104 ? -10.652 4.197 11.068 1.00 55.94 104 HIS A N 1
ATOM 828 C CA . HIS A 1 104 ? -10.998 3.077 11.922 1.00 55.94 104 HIS A CA 1
ATOM 829 C C . HIS A 1 104 ? -10.755 3.546 13.350 1.00 55.94 104 HIS A C 1
ATOM 831 O O . HIS A 1 104 ? -9.655 3.974 13.696 1.00 55.94 104 HIS A O 1
ATOM 837 N N . ARG A 1 105 ? -11.807 3.531 14.168 1.00 66.88 105 ARG A N 1
ATOM 838 C CA . ARG A 1 105 ? -11.633 3.662 15.612 1.00 66.88 105 ARG A CA 1
ATOM 839 C C . ARG A 1 105 ? -10.871 2.432 16.062 1.00 66.88 105 ARG A C 1
ATOM 841 O O . ARG A 1 105 ? -11.292 1.330 15.724 1.00 66.88 105 ARG A O 1
ATOM 848 N N . LEU A 1 106 ? -9.736 2.627 16.713 1.00 68.75 106 LEU A N 1
ATOM 849 C CA . LEU A 1 106 ? -8.929 1.515 17.192 1.00 68.75 106 LEU A CA 1
ATOM 850 C C . LEU A 1 106 ? -9.450 1.089 18.543 1.00 68.75 106 LEU A C 1
ATOM 852 O O . LEU A 1 106 ? -9.855 1.926 19.349 1.00 68.75 106 LEU A O 1
ATOM 856 N N . VAL A 1 107 ? -9.482 -0.218 18.733 1.00 73.50 107 VAL A N 1
ATOM 857 C CA . VAL A 1 107 ? -9.881 -0.846 19.979 1.00 73.50 107 VAL A CA 1
ATOM 858 C C . VAL A 1 107 ? -8.837 -1.882 20.344 1.00 73.50 107 VAL A C 1
ATOM 860 O O . VAL A 1 107 ? -8.242 -2.517 19.471 1.00 73.50 107 VAL A O 1
ATOM 863 N N . GLU A 1 108 ? -8.607 -2.026 21.639 1.00 75.94 108 GLU A N 1
ATOM 864 C CA . GLU A 1 108 ? -7.785 -3.099 22.171 1.00 75.94 108 GLU A CA 1
ATOM 865 C C . GLU A 1 108 ? -8.653 -4.350 22.318 1.00 75.94 108 GLU A C 1
ATOM 867 O O . GLU A 1 108 ? -9.707 -4.324 22.960 1.00 75.94 108 GLU A O 1
ATOM 872 N N . TYR A 1 109 ? -8.226 -5.446 21.701 1.00 74.62 109 TYR A N 1
ATOM 873 C CA . TYR A 1 109 ? -8.870 -6.745 21.813 1.00 74.62 109 TYR A CA 1
ATOM 874 C C . TYR A 1 109 ? -7.804 -7.816 22.050 1.00 74.62 109 TYR A C 1
ATOM 876 O O . TYR A 1 109 ? -6.880 -7.959 21.258 1.00 74.62 109 TYR A O 1
ATOM 884 N N . ASN A 1 110 ? -7.922 -8.555 23.160 1.00 68.81 110 ASN A N 1
ATOM 885 C CA . ASN A 1 110 ? -6.968 -9.594 23.576 1.00 68.81 110 ASN A CA 1
ATOM 886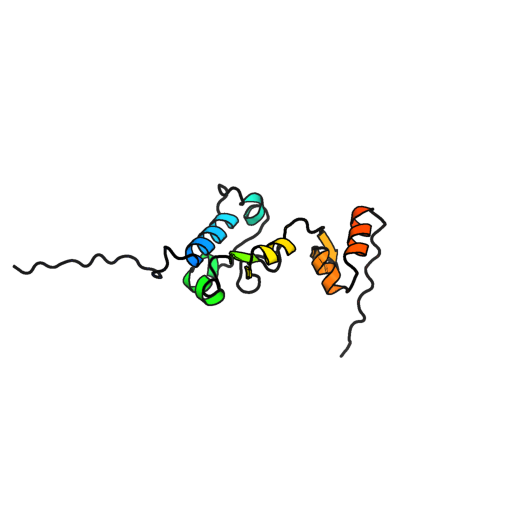 C C . ASN A 1 110 ? -5.494 -9.129 23.632 1.00 68.81 110 ASN A C 1
ATOM 888 O O . ASN A 1 110 ? -4.586 -9.892 23.316 1.00 68.81 110 ASN A O 1
ATOM 892 N N . GLY A 1 111 ? -5.253 -7.884 24.057 1.00 72.62 111 GLY A N 1
ATOM 893 C CA . GLY A 1 111 ? -3.906 -7.306 24.158 1.00 72.62 111 GLY A CA 1
ATOM 894 C C . GLY A 1 111 ? -3.316 -6.838 22.824 1.00 72.62 111 GLY A C 1
ATOM 895 O O . GLY A 1 111 ? -2.180 -6.370 22.792 1.00 72.62 111 GLY A O 1
ATOM 896 N N . GLU A 1 112 ? -4.076 -6.925 21.729 1.00 63.44 112 GLU A N 1
ATOM 897 C CA . GLU A 1 112 ? -3.696 -6.418 20.413 1.00 63.44 112 GLU A CA 1
ATOM 898 C C . GLU A 1 112 ? -4.571 -5.214 20.032 1.00 63.44 112 GLU A C 1
ATOM 900 O O . GLU A 1 112 ? -5.786 -5.200 20.242 1.00 63.44 112 GLU A O 1
ATOM 905 N N . THR A 1 113 ? -3.958 -4.167 19.477 1.00 68.31 113 THR A N 1
ATOM 906 C CA . THR A 1 113 ? -4.694 -2.997 18.977 1.00 68.31 113 THR A CA 1
ATOM 907 C C . THR A 1 113 ? -5.101 -3.228 17.529 1.00 68.31 113 THR A C 1
ATOM 909 O O . THR A 1 113 ? -4.239 -3.351 16.664 1.00 68.31 113 THR A O 1
ATOM 912 N N . MET A 1 114 ? -6.405 -3.220 17.246 1.00 67.50 114 MET A N 1
ATOM 913 C CA . MET A 1 114 ? -6.927 -3.448 15.896 1.00 67.50 114 MET A CA 1
ATOM 914 C C . MET A 1 114 ? -8.081 -2.494 15.539 1.00 67.50 114 MET A C 1
ATOM 916 O O . MET A 1 114 ? -8.671 -1.847 16.412 1.00 67.50 114 MET A O 1
ATOM 920 N N . PRO A 1 115 ? -8.436 -2.365 14.247 1.00 73.50 115 PRO A N 1
ATOM 921 C CA . PRO A 1 115 ? -9.628 -1.643 13.819 1.00 73.50 115 PRO A CA 1
ATOM 922 C C . PRO A 1 115 ? -10.910 -2.170 14.473 1.00 73.50 115 PRO A C 1
ATOM 924 O O . PRO A 1 115 ? -11.142 -3.373 14.489 1.00 73.50 115 PRO A O 1
ATOM 927 N N . LEU A 1 116 ? -11.822 -1.282 14.882 1.00 75.00 116 LEU A N 1
ATOM 928 C CA . LEU A 1 116 ? -13.149 -1.651 15.397 1.00 75.00 116 LEU A CA 1
ATOM 929 C C . LEU A 1 116 ? -13.908 -2.592 14.453 1.00 75.00 116 LEU A C 1
ATOM 931 O O . LEU A 1 116 ? -14.618 -3.475 14.915 1.00 75.00 116 LEU A O 1
ATOM 935 N N . SER A 1 117 ? -13.769 -2.403 13.138 1.00 69.12 117 SER A N 1
ATOM 936 C CA . SER A 1 117 ? -14.360 -3.291 12.130 1.00 69.12 117 SER A CA 1
ATOM 937 C C . SER A 1 117 ? -13.829 -4.718 12.246 1.00 69.12 117 SER A C 1
ATOM 939 O O . SER A 1 117 ? -14.620 -5.649 12.322 1.00 69.12 117 SER A O 1
ATOM 941 N N . GLN A 1 118 ? -12.510 -4.869 12.352 1.00 69.19 118 GLN A N 1
ATOM 942 C CA . GLN A 1 118 ? -11.848 -6.160 12.511 1.00 69.19 118 GLN A CA 1
ATOM 943 C C . GLN A 1 118 ? -12.185 -6.788 13.866 1.00 69.19 118 GLN A C 1
ATOM 945 O O . GLN A 1 118 ? -12.543 -7.958 13.924 1.00 69.19 118 GLN A O 1
ATOM 950 N N . ALA A 1 119 ? -12.195 -5.999 14.945 1.00 75.56 119 ALA A N 1
ATOM 951 C CA . ALA A 1 119 ? -12.645 -6.474 16.249 1.00 75.56 119 ALA A CA 1
ATOM 952 C C . ALA A 1 119 ? -14.098 -6.975 16.199 1.00 75.56 119 ALA A C 1
ATOM 954 O O . ALA A 1 119 ? -14.409 -8.009 16.780 1.00 75.56 119 ALA A O 1
ATOM 955 N N . CYS A 1 120 ? -14.993 -6.290 15.479 1.00 78.12 120 CYS A N 1
ATOM 956 C CA . CYS A 1 120 ? -16.381 -6.728 15.297 1.00 78.12 120 CYS A CA 1
ATOM 957 C C . CYS A 1 120 ? -16.488 -8.023 14.479 1.00 78.12 120 CYS A C 1
ATOM 959 O O . CYS A 1 120 ? -17.312 -8.869 14.808 1.00 78.12 120 CYS A O 1
ATOM 961 N N . GLU A 1 121 ? -15.658 -8.199 13.449 1.00 72.25 121 GLU A N 1
ATOM 962 C CA . GLU A 1 121 ? -15.608 -9.430 12.647 1.00 72.25 121 GLU A CA 1
ATOM 963 C C . GLU A 1 121 ? -15.120 -10.625 13.472 1.00 72.25 121 GLU A C 1
ATOM 965 O O . GLU A 1 121 ? -15.758 -11.674 13.460 1.00 72.25 121 GLU A O 1
ATOM 970 N N . VAL A 1 122 ? -14.046 -10.447 14.246 1.00 74.00 122 VAL A N 1
ATOM 971 C CA . VAL A 1 122 ? -13.472 -11.503 15.095 1.00 74.00 122 VAL A CA 1
ATOM 972 C C . VAL A 1 122 ? -14.423 -11.896 16.230 1.00 74.00 122 VAL A C 1
ATOM 974 O O . VAL A 1 122 ? -14.514 -13.064 16.596 1.00 74.00 122 VAL A O 1
ATOM 977 N N . THR A 1 123 ? -15.150 -10.929 16.791 1.00 76.25 123 THR A N 1
ATOM 978 C CA . THR A 1 123 ? -16.012 -11.144 17.969 1.00 76.25 123 THR A CA 1
ATOM 979 C C . THR A 1 123 ? -17.469 -11.441 17.626 1.00 76.25 123 THR A C 1
ATOM 981 O O . THR A 1 123 ? -18.241 -11.811 18.508 1.00 76.25 123 THR A O 1
ATOM 984 N N . GLY A 1 124 ? -17.879 -11.232 16.371 1.00 77.75 124 GLY A N 1
ATOM 985 C CA . GLY A 1 124 ? -19.279 -11.302 15.945 1.00 77.75 124 GLY A CA 1
ATOM 986 C C . GLY A 1 124 ? -20.156 -10.152 16.463 1.00 77.75 124 GLY A C 1
ATOM 987 O O . GLY A 1 124 ? -21.383 -10.211 16.360 1.00 77.75 124 GLY A O 1
ATOM 988 N N . VAL A 1 125 ? -19.568 -9.098 17.038 1.00 79.06 125 VAL A N 1
ATOM 989 C CA . VAL A 1 125 ? -20.314 -7.967 17.605 1.00 79.06 125 VAL A CA 1
ATOM 990 C C . VAL A 1 125 ? -20.821 -7.036 16.502 1.00 79.06 125 VAL A C 1
ATOM 992 O O . VAL A 1 125 ? -20.141 -6.735 15.524 1.00 79.06 125 VAL A O 1
ATOM 995 N N . ASN A 1 126 ? -22.035 -6.506 16.674 1.00 81.06 126 ASN A N 1
ATOM 996 C CA . ASN A 1 126 ? -22.599 -5.538 15.740 1.00 81.06 126 ASN A CA 1
ATOM 997 C C . ASN A 1 126 ? -21.787 -4.228 15.709 1.00 81.06 126 ASN A C 1
ATOM 999 O O . ASN A 1 126 ? -21.720 -3.499 16.704 1.00 81.06 126 ASN A O 1
ATOM 1003 N N . TYR A 1 127 ? -21.281 -3.872 14.525 1.00 76.62 127 TYR A N 1
ATOM 1004 C CA . TYR A 1 127 ? -20.467 -2.673 14.313 1.00 76.62 127 TYR A CA 1
ATOM 1005 C C . TYR A 1 127 ? -21.135 -1.370 14.776 1.00 76.62 127 TYR A C 1
ATOM 1007 O O . TYR A 1 127 ? -20.477 -0.528 15.381 1.00 76.62 127 TYR A O 1
ATOM 1015 N N . ARG A 1 128 ? -22.443 -1.177 14.535 1.00 76.44 128 ARG A N 1
ATOM 1016 C CA . ARG A 1 128 ? -23.148 0.059 14.934 1.00 76.44 128 ARG A CA 1
ATOM 1017 C C . ARG A 1 128 ? -23.249 0.185 16.452 1.00 76.44 128 ARG A C 1
ATOM 1019 O O . ARG A 1 128 ? -23.051 1.277 16.981 1.00 76.44 128 ARG A O 1
ATOM 1026 N N . GLY A 1 129 ? -23.516 -0.922 17.142 1.00 78.81 129 GLY A N 1
ATOM 1027 C CA . GLY A 1 129 ? -23.536 -0.966 18.604 1.00 78.81 129 GLY A CA 1
ATOM 1028 C C . GLY A 1 129 ? -22.154 -0.713 19.204 1.00 78.81 129 GLY A C 1
ATOM 1029 O O . GLY A 1 129 ? -22.019 0.094 20.124 1.00 78.81 129 GLY A O 1
ATOM 1030 N N . ALA A 1 130 ? -21.121 -1.341 18.642 1.00 77.56 130 ALA A N 1
ATOM 1031 C CA . ALA A 1 130 ? -19.745 -1.152 19.083 1.00 77.56 130 ALA A CA 1
ATOM 1032 C C . ALA A 1 130 ? -19.266 0.293 18.843 1.00 77.56 130 ALA A C 1
ATOM 1034 O O . ALA A 1 130 ? -18.723 0.927 19.743 1.00 77.56 130 ALA A O 1
ATOM 1035 N N . LEU A 1 131 ? -19.574 0.867 17.676 1.00 79.12 131 LEU A N 1
ATOM 1036 C CA . LEU A 1 131 ? -19.268 2.258 17.337 1.00 79.12 131 LEU A CA 1
ATOM 1037 C C . LEU A 1 131 ? -19.950 3.245 18.288 1.00 79.12 131 LEU A C 1
ATOM 1039 O O . LEU A 1 131 ? -19.315 4.188 18.749 1.00 79.12 131 LEU A O 1
ATOM 1043 N N . TYR A 1 132 ? -21.229 3.036 18.603 1.00 80.19 132 TYR A N 1
ATOM 1044 C CA . TYR A 1 132 ? -21.938 3.881 19.564 1.00 80.19 132 TYR A CA 1
ATOM 1045 C C . TYR A 1 132 ? -21.253 3.868 20.936 1.00 80.19 132 TYR A C 1
ATOM 1047 O O . TYR A 1 132 ? -21.094 4.923 21.545 1.00 80.19 132 TYR A O 1
ATOM 1055 N N . ARG A 1 133 ? -20.807 2.700 21.408 1.00 76.75 133 ARG A N 1
ATOM 1056 C CA . ARG A 1 133 ? -20.136 2.559 22.709 1.00 76.75 133 ARG A CA 1
ATOM 1057 C C . ARG A 1 133 ? -18.785 3.267 22.738 1.00 76.75 133 ARG A C 1
ATOM 1059 O O . ARG A 1 133 ? -18.550 4.050 23.650 1.00 76.75 133 ARG A O 1
ATOM 1066 N N . VAL A 1 134 ? -17.966 3.073 21.702 1.00 75.38 134 VAL A N 1
A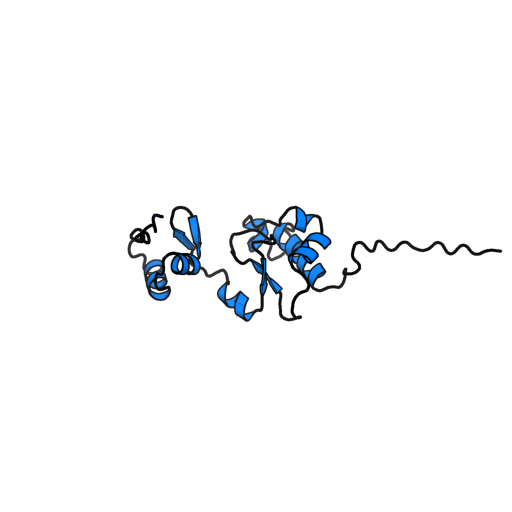TOM 1067 C CA . VAL A 1 134 ? -16.661 3.745 21.561 1.00 75.38 134 VAL A CA 1
ATOM 1068 C C . VAL A 1 134 ? -16.809 5.272 21.492 1.00 75.38 134 VAL A C 1
ATOM 1070 O O . VAL A 1 134 ? -15.930 5.996 21.938 1.00 75.38 134 VAL A O 1
ATOM 1073 N N . ASN A 1 135 ? -17.917 5.791 20.953 1.00 75.12 135 ASN A N 1
ATOM 1074 C CA . ASN A 1 135 ? -18.117 7.240 20.812 1.00 75.12 135 ASN A CA 1
ATOM 1075 C C . ASN A 1 135 ? -18.631 7.925 22.074 1.00 75.12 135 ASN A C 1
ATOM 1077 O O . ASN A 1 135 ? -18.495 9.139 22.184 1.00 75.12 135 ASN A O 1
ATOM 1081 N N . ASN A 1 136 ? -19.292 7.177 22.955 1.00 75.38 136 ASN A N 1
ATOM 1082 C CA . ASN A 1 136 ? -20.016 7.725 24.101 1.00 75.38 136 ASN A CA 1
ATOM 1083 C C . ASN A 1 136 ? -19.378 7.337 25.445 1.00 75.38 136 ASN A C 1
ATOM 1085 O O . ASN A 1 136 ? -20.030 7.487 26.473 1.00 75.38 136 ASN A O 1
ATOM 1089 N N . ASP A 1 137 ? -18.148 6.809 25.427 1.00 60.34 137 ASP A N 1
ATOM 1090 C CA . ASP A 1 137 ? -17.311 6.503 26.601 1.00 60.34 137 ASP A CA 1
ATOM 1091 C C . ASP A 1 137 ? -18.016 5.691 27.708 1.00 60.34 137 ASP A C 1
ATOM 1093 O O . ASP A 1 137 ? -17.707 5.771 28.898 1.00 60.34 137 ASP A O 1
ATOM 1097 N N . LYS A 1 138 ? -19.000 4.865 27.326 1.00 55.66 138 LYS A N 1
ATOM 1098 C CA . LYS A 1 138 ? -19.671 3.953 28.255 1.00 55.66 138 LYS A CA 1
ATOM 1099 C C . LYS A 1 138 ? -18.760 2.755 28.480 1.00 55.66 138 LYS A C 1
ATOM 1101 O O . LYS A 1 138 ? -18.834 1.800 27.714 1.00 55.66 138 LYS A O 1
ATOM 1106 N N . HIS A 1 139 ? -17.900 2.884 29.492 1.00 44.81 139 HIS A N 1
ATOM 1107 C CA . HIS A 1 139 ? -17.121 1.850 30.179 1.00 44.81 139 HIS A CA 1
ATOM 1108 C C . HIS A 1 139 ? -17.051 0.520 29.413 1.00 44.81 139 HIS A C 1
ATOM 1110 O O . HIS A 1 139 ? -17.977 -0.295 29.440 1.00 44.81 139 HIS A O 1
ATOM 1116 N N . TRP A 1 140 ? -15.946 0.341 28.693 1.00 49.88 140 TRP A N 1
ATOM 1117 C CA . TRP A 1 140 ? -15.601 -0.874 27.969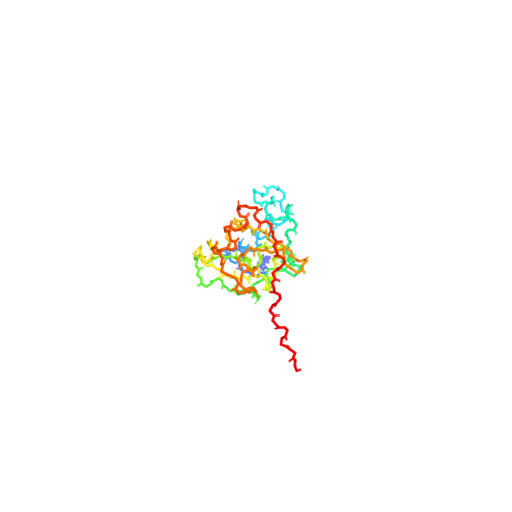 1.00 49.88 140 TRP A CA 1
ATOM 1118 C C . TRP A 1 140 ? -15.641 -2.084 28.914 1.00 49.88 140 TRP A C 1
ATOM 1120 O O . TRP A 1 140 ? -14.727 -2.299 29.705 1.00 49.88 140 TRP A O 1
ATOM 1130 N N . MET A 1 141 ? -16.722 -2.865 28.860 1.00 42.53 141 MET A N 1
ATOM 1131 C CA . MET A 1 141 ? -16.752 -4.189 29.476 1.00 42.53 141 MET A CA 1
ATOM 1132 C C . MET A 1 141 ? -15.928 -5.148 28.608 1.00 42.53 141 MET A C 1
ATOM 1134 O O . MET A 1 141 ? -16.071 -5.103 27.381 1.00 42.53 141 MET A O 1
ATOM 1138 N N . PRO A 1 142 ? -15.108 -6.029 29.210 1.00 42.94 142 PRO A N 1
ATOM 1139 C CA . PRO A 1 142 ? -14.354 -7.028 28.468 1.00 42.94 142 PRO A CA 1
ATOM 1140 C C . PRO A 1 142 ? -15.317 -7.869 27.629 1.00 42.94 142 PRO A C 1
ATOM 1142 O O . PRO A 1 142 ? -16.313 -8.396 28.130 1.00 42.94 142 PRO A O 1
ATOM 1145 N N . ILE A 1 143 ? -15.041 -7.931 26.328 1.00 50.75 143 ILE A N 1
ATOM 1146 C CA . ILE A 1 143 ? -15.855 -8.659 25.359 1.00 50.75 143 ILE A CA 1
ATOM 1147 C C . ILE A 1 143 ? -15.901 -10.131 25.798 1.00 50.75 143 ILE A C 1
ATOM 1149 O O . ILE A 1 143 ? -14.834 -10.718 26.012 1.00 50.75 143 ILE A O 1
ATOM 1153 N N . PRO A 1 144 ? -17.098 -10.734 25.958 1.00 43.16 144 PRO A N 1
ATOM 1154 C CA . PRO A 1 144 ? -17.213 -12.151 26.258 1.00 43.16 144 PRO A CA 1
ATOM 1155 C C . PRO A 1 144 ? -16.461 -12.939 25.194 1.00 43.16 144 PRO A C 1
ATOM 1157 O O . PRO A 1 144 ? -16.698 -12.766 23.998 1.00 43.16 144 PRO A O 1
ATOM 1160 N N . GLN A 1 145 ? -15.518 -13.763 25.639 1.00 46.34 145 GLN A N 1
ATOM 1161 C CA . GLN A 1 145 ? -14.763 -14.626 24.746 1.00 46.34 145 GLN A CA 1
ATOM 1162 C C . GLN A 1 145 ? -15.759 -15.557 24.037 1.00 46.34 145 GLN A C 1
ATOM 1164 O O . GLN A 1 145 ? -16.628 -16.117 24.719 1.00 46.34 145 GLN A O 1
ATOM 1169 N N . PRO A 1 146 ? -15.668 -15.742 22.706 1.00 45.50 146 PRO A N 1
ATOM 1170 C CA . PRO A 1 146 ? -16.403 -16.823 22.069 1.00 45.50 146 PRO A CA 1
ATOM 1171 C C . PRO A 1 146 ? -16.000 -18.133 22.762 1.00 45.50 146 PRO A C 1
ATOM 1173 O O . PRO A 1 146 ? -14.837 -18.270 23.164 1.00 45.50 146 PRO A O 1
ATOM 1176 N N . PRO A 1 147 ? -16.936 -19.077 22.968 1.00 38.97 147 PRO A N 1
ATOM 1177 C CA . PRO A 1 147 ? -16.597 -20.349 23.584 1.00 38.97 147 PRO A CA 1
ATOM 1178 C C . PRO A 1 147 ? -15.444 -20.959 22.793 1.00 38.97 147 PRO A C 1
ATOM 1180 O O . PRO A 1 147 ? -15.522 -21.094 21.571 1.00 38.97 147 PRO A O 1
ATOM 1183 N N . LYS A 1 148 ? -14.343 -21.262 23.490 1.00 34.59 148 LYS A N 1
ATOM 1184 C CA . LYS A 1 148 ? -13.235 -22.001 22.894 1.00 34.59 148 LYS A CA 1
ATOM 1185 C C . LYS A 1 148 ? -13.833 -23.311 22.397 1.00 34.59 148 LYS A C 1
ATOM 1187 O O . LYS A 1 148 ? -14.305 -24.098 23.214 1.00 34.59 148 LYS A O 1
ATOM 1192 N N . PHE A 1 149 ? -13.856 -23.518 21.085 1.00 39.97 149 PHE A N 1
ATOM 1193 C CA . PHE A 1 149 ? -14.084 -24.847 20.541 1.00 39.97 149 PHE A CA 1
ATOM 1194 C C . PHE A 1 149 ? -12.861 -25.671 20.943 1.00 39.97 149 PHE A C 1
ATOM 1196 O O . PHE A 1 149 ? -11.787 -25.533 20.364 1.00 39.97 149 PHE A O 1
ATOM 1203 N N . THR A 1 150 ? -12.995 -26.401 22.045 1.00 43.31 150 THR A N 1
ATOM 1204 C CA . THR A 1 150 ? -12.069 -27.458 22.435 1.00 43.31 150 THR A CA 1
ATOM 1205 C C . THR A 1 150 ? -12.270 -28.617 21.466 1.00 43.31 150 THR A C 1
ATOM 1207 O O . THR A 1 150 ? -13.417 -29.016 21.254 1.00 43.31 150 THR A O 1
ATOM 1210 N N . GLU A 1 151 ? -11.175 -29.089 20.864 1.00 39.84 151 GLU A N 1
ATOM 1211 C CA . GLU A 1 151 ? -11.116 -30.369 20.139 1.00 39.84 151 GLU A CA 1
ATOM 1212 C C . GLU A 1 151 ? -11.578 -31.543 21.014 1.00 39.84 151 GLU A C 1
ATOM 1214 O O . GLU A 1 151 ? -11.351 -31.490 22.249 1.00 39.84 151 GLU A O 1
#

pLDDT: mean 76.45, std 18.16, range [34.59, 96.69]

Secondary structure (DSSP, 8-state):
------------SSS-TTSHHHHHHHHHHHHHH-TTSTTGGGTGGGT--B-HHHHH-HHHHHHHH-S-SSTT-EEEESSSSS-BSGGGEEEE-HHHHHHT-S-PPEEEETTEEEEHHHHHHHHT--HHHHHHHHHTT---PPPPPPP----

Sequence (151 aa):
MVVSVATIKNHTTHGMSRSKEYNTWCHIKSRCNNKRNKKYKDYGGAGVSVSKEWMNSFAVFLADMGNAPSKAHSIERIDVFGDYCKENCKWALPIEQGRNKRRHRLVEYNGETMPLSQACEVTGVNYRGALYRVNNDKHWMPIPQPPKFTE

Radius of gyration: 21.85 Å; chains: 1; bounding box: 61×44×73 Å

Foldseek 3Di:
DDDPPDDDPDPCVDVQCPPPLNVQLVVLLCCQPPPPPPNVCLAVVLVAEADPPSNVDSVVSCVLAPHQPDPQWHKDFCFSNYYHDSVGIYTDGVVRVVVVPPPFDWDDAPNDIGGLVVVCVQLVNDSVVSVVCSVPVPDDDHRPDDPPPDD